Protein AF-A0AA97M3L8-F1 (afdb_monomer_lite)

Organism: NCBI:txid483545

Sequence (160 aa):
MEWMSDLGRLLRESPPQDGELREFKDRLTDLLGREPNLTGLRMYLHQCSLYAQRGRLDGFESACWMRTGLEVLKEECVAWERPSSAGIREELEELGEIDETIETVSDEAPPVAEEDIPGWVPETHWWWRAPKRQEMSREERERRLYHEAYDVLDEWAEKR

Foldseek 3Di:
DVVLVVVLVCCVVPNDDPVVQVVQLQVQLLVCLDPPNVVVLLVLLVLLQVLLLLQLFQSQVVNLVSLSSLVSCVPRRHPCPDPSCPSVVVSCVSSVVSVVSLLVNQCNGLQCPPVNPPPSDDVVSVSNVNHPPPVDDPVNNCCRHPVVVVVVVVVVVVVD

pLDDT: mean 88.24, std 9.02, range [54.72, 98.19]

Radius of gyration: 18.64 Å; chains: 1; bounding box: 59×24×47 Å

Secondary structure (DSSP, 8-state):
-HHHHHHHHHHHHSPPPHHHHHHHHHHHHHHHTSTTHHHHHHHHHHHHHHHHHTTTTTTHHHHHHHHHHHHHIIIII--TTSTTHHHHHHHHTTHHHHHHHHHHHHTTSPPPPTTTS-TTS-TT-GGGG----TT--HHHHHHHHTHHHHHHHHHHHHT-

Structure (mmCIF, N/CA/C/O backbone):
data_AF-A0AA97M3L8-F1
#
_entry.id   AF-A0AA97M3L8-F1
#
loop_
_atom_site.group_PDB
_atom_site.id
_atom_site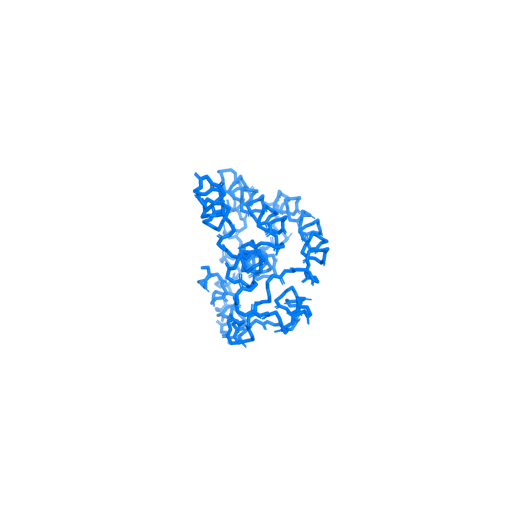.type_symbol
_atom_site.label_atom_id
_atom_site.label_alt_id
_atom_site.label_comp_id
_atom_site.label_asym_id
_atom_site.label_entity_id
_atom_site.label_seq_id
_atom_site.pdbx_PDB_ins_code
_atom_site.Cartn_x
_atom_site.Cartn_y
_atom_site.Cartn_z
_atom_site.occupancy
_atom_site.B_iso_or_equiv
_atom_site.auth_seq_id
_atom_site.auth_comp_id
_atom_site.auth_asym_id
_atom_site.auth_atom_id
_atom_site.pdbx_PDB_model_num
ATOM 1 N N . MET A 1 1 ? -1.096 -11.216 -3.666 1.00 57.72 1 MET A N 1
ATOM 2 C CA . MET A 1 1 ? -1.782 -10.145 -2.907 1.00 57.72 1 MET A CA 1
ATOM 3 C C . MET A 1 1 ? -3.263 -9.997 -3.259 1.00 57.72 1 MET A C 1
ATOM 5 O O . MET A 1 1 ? -3.938 -9.213 -2.601 1.00 57.72 1 MET A O 1
ATOM 9 N N . GLU A 1 2 ? -3.793 -10.799 -4.190 1.00 61.69 2 GLU A N 1
ATOM 10 C CA . GLU A 1 2 ? -5.219 -10.811 -4.561 1.00 61.69 2 GLU A CA 1
ATOM 11 C C . GLU A 1 2 ? -6.183 -10.923 -3.371 1.00 61.69 2 GLU A C 1
ATOM 13 O O . GLU A 1 2 ? -7.218 -10.274 -3.370 1.00 61.69 2 GLU A O 1
ATOM 18 N N . TRP A 1 3 ? -5.834 -11.648 -2.303 1.00 68.25 3 TRP A N 1
ATOM 19 C CA . TRP A 1 3 ? -6.758 -11.853 -1.181 1.00 68.25 3 TRP A CA 1
ATOM 20 C C . TRP A 1 3 ? -7.152 -10.564 -0.427 1.00 68.25 3 TRP A C 1
ATOM 22 O O . TRP A 1 3 ? -8.291 -10.450 0.016 1.00 68.25 3 TRP A O 1
ATOM 32 N N . MET A 1 4 ? -6.252 -9.578 -0.277 1.00 67.00 4 MET A N 1
ATOM 33 C CA . MET A 1 4 ? -6.591 -8.292 0.378 1.00 67.00 4 MET A CA 1
ATOM 34 C C . MET A 1 4 ? -7.530 -7.461 -0.484 1.00 67.00 4 MET A C 1
ATOM 36 O O . MET A 1 4 ? -8.360 -6.698 -0.000 1.00 67.00 4 MET A O 1
AT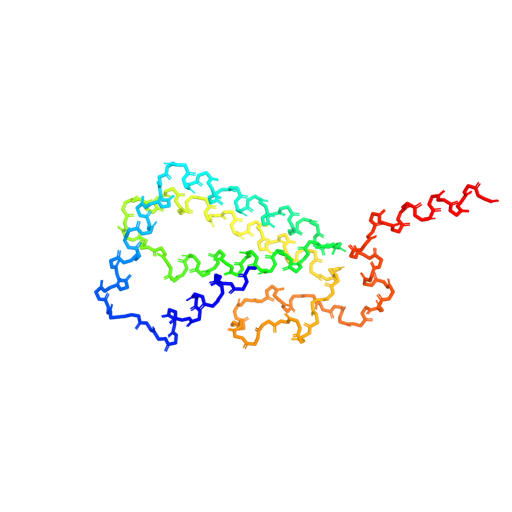OM 40 N N . SER A 1 5 ? -7.385 -7.637 -1.784 1.00 64.69 5 SER A N 1
ATOM 41 C CA . SER A 1 5 ? -8.208 -6.987 -2.774 1.00 64.69 5 SER A CA 1
ATOM 42 C C . SER A 1 5 ? -9.601 -7.607 -2.864 1.00 64.69 5 SER A C 1
ATOM 44 O O . SER A 1 5 ? -10.600 -6.888 -2.853 1.00 64.69 5 SER A O 1
ATOM 46 N N . ASP A 1 6 ? -9.679 -8.939 -2.837 1.00 70.56 6 ASP A N 1
ATOM 47 C CA . ASP A 1 6 ? -10.936 -9.671 -2.692 1.00 70.56 6 ASP A CA 1
ATOM 48 C C . ASP A 1 6 ? -11.651 -9.315 -1.391 1.00 70.56 6 ASP A C 1
ATOM 50 O O . ASP A 1 6 ? -12.869 -9.161 -1.392 1.00 70.56 6 ASP A O 1
ATOM 54 N N . LEU A 1 7 ? -10.912 -9.114 -0.296 1.00 74.19 7 LEU A N 1
ATOM 55 C CA . LEU A 1 7 ? -11.482 -8.632 0.958 1.00 74.19 7 LEU A CA 1
ATOM 56 C C . LEU A 1 7 ? -12.134 -7.254 0.782 1.00 74.19 7 LEU A C 1
ATOM 58 O O . LEU A 1 7 ? -13.296 -7.089 1.140 1.00 74.19 7 LEU A O 1
ATOM 62 N N . GLY A 1 8 ? -11.432 -6.284 0.188 1.00 71.75 8 GLY A N 1
ATOM 63 C CA . GLY A 1 8 ? -11.991 -4.950 -0.063 1.00 71.75 8 GLY A CA 1
ATOM 64 C C . GLY A 1 8 ? -13.221 -4.974 -0.975 1.00 71.75 8 GLY A C 1
ATOM 65 O O . GLY A 1 8 ? -14.170 -4.218 -0.773 1.00 71.75 8 GLY A O 1
ATOM 66 N N . ARG A 1 9 ? -13.247 -5.871 -1.965 1.00 72.88 9 ARG A N 1
ATOM 67 C CA . ARG A 1 9 ? -14.426 -6.095 -2.810 1.00 72.88 9 ARG A CA 1
ATOM 68 C C . ARG A 1 9 ? -15.586 -6.700 -2.017 1.00 72.88 9 ARG A C 1
ATOM 70 O O . ARG A 1 9 ? -16.688 -6.165 -2.066 1.00 72.88 9 ARG A O 1
ATOM 77 N N . LEU A 1 10 ? -15.339 -7.764 -1.252 1.00 79.31 10 LEU A N 1
ATOM 78 C CA . LEU A 1 10 ? -16.353 -8.433 -0.430 1.00 79.31 10 LEU A CA 1
ATOM 79 C C . LEU A 1 10 ? -16.984 -7.477 0.586 1.00 79.31 10 LEU A C 1
ATOM 81 O O . LEU A 1 10 ? -18.204 -7.457 0.721 1.00 79.31 10 LEU A O 1
ATOM 85 N N . LEU A 1 11 ? -16.173 -6.648 1.247 1.00 77.44 11 LEU A N 1
ATOM 86 C CA . LEU A 1 11 ? -16.652 -5.659 2.214 1.00 77.44 11 LEU A CA 1
ATOM 87 C C . LEU A 1 11 ? -17.576 -4.608 1.581 1.00 77.44 11 LEU A C 1
ATOM 89 O O . LEU A 1 11 ? -18.512 -4.160 2.239 1.00 77.44 11 LEU A O 1
ATOM 93 N N . ARG A 1 12 ? -17.351 -4.249 0.311 1.00 73.25 12 ARG A N 1
ATOM 94 C CA . ARG A 1 12 ? -18.161 -3.261 -0.420 1.00 73.25 12 ARG A CA 1
ATOM 95 C C . ARG A 1 12 ? -19.407 -3.852 -1.076 1.00 73.25 12 ARG A C 1
ATOM 97 O O . ARG A 1 12 ? -20.477 -3.256 -1.009 1.00 73.25 12 ARG A O 1
ATOM 104 N N . GLU A 1 13 ? -19.276 -5.003 -1.729 1.00 79.50 13 GLU A N 1
ATOM 105 C CA . GLU A 1 13 ? -20.352 -5.627 -2.515 1.00 79.50 13 GLU A CA 1
ATOM 106 C C . GLU A 1 13 ? -21.321 -6.442 -1.655 1.00 79.50 13 GLU A C 1
ATOM 108 O O . GLU A 1 13 ? -22.477 -6.652 -2.023 1.00 79.50 13 GLU A O 1
ATOM 113 N N . SER A 1 14 ? -20.850 -6.966 -0.528 1.00 77.38 14 SER A N 1
ATOM 114 C CA . SER A 1 14 ? -21.630 -7.818 0.367 1.00 77.38 14 SER A CA 1
ATOM 115 C C . SER A 1 14 ? -21.195 -7.577 1.810 1.00 77.38 14 SER A C 1
ATOM 117 O O . SER A 1 14 ? -20.626 -8.477 2.437 1.00 77.38 14 SER A O 1
ATOM 119 N N . PRO A 1 15 ? -21.431 -6.360 2.340 1.00 72.50 15 PRO A N 1
ATOM 120 C CA . PRO A 1 15 ? -21.034 -6.031 3.695 1.00 72.50 15 PRO A CA 1
ATOM 121 C C . PRO A 1 15 ? -21.664 -7.031 4.678 1.00 72.50 15 PRO A C 1
ATOM 123 O O . PRO A 1 15 ? -22.847 -7.368 4.539 1.00 72.50 15 PRO A O 1
ATOM 126 N N . PRO A 1 16 ? -20.900 -7.515 5.677 1.00 77.19 16 PRO A N 1
ATOM 127 C CA . PRO A 1 16 ? -21.466 -8.249 6.804 1.00 77.19 16 PRO A CA 1
ATOM 128 C C . PRO A 1 16 ? -22.573 -7.432 7.478 1.00 77.19 16 PRO A C 1
ATOM 130 O O . PRO A 1 16 ? -22.670 -6.221 7.269 1.00 77.19 16 PRO A O 1
ATOM 133 N N . GLN A 1 17 ? -23.381 -8.060 8.337 1.00 80.56 17 GLN A N 1
ATOM 134 C CA . GLN A 1 17 ? -24.361 -7.296 9.114 1.00 80.56 17 GLN A CA 1
ATOM 135 C C . GLN A 1 17 ? -23.650 -6.157 9.864 1.00 80.56 17 GLN A C 1
ATOM 137 O O . GLN A 1 17 ? -22.569 -6.370 10.411 1.00 80.56 17 GLN A O 1
ATOM 142 N N . ASP A 1 18 ? -24.251 -4.962 9.916 1.00 72.81 18 ASP A N 1
ATOM 143 C CA . ASP A 1 18 ? -23.593 -3.741 10.420 1.00 72.81 18 ASP A CA 1
ATOM 144 C C . ASP A 1 18 ? -22.906 -3.917 11.789 1.00 72.81 18 ASP A C 1
ATOM 146 O O . ASP A 1 18 ? -21.869 -3.308 12.058 1.00 72.81 18 ASP A O 1
ATOM 150 N N . GLY A 1 19 ? -23.467 -4.762 12.662 1.00 81.69 19 GLY A N 1
ATOM 151 C CA . GLY A 1 19 ? -22.869 -5.106 13.955 1.00 81.69 19 GLY A CA 1
ATOM 152 C C . GLY A 1 19 ? -21.589 -5.941 13.842 1.00 81.69 19 GLY A C 1
ATOM 153 O O . GLY A 1 19 ? -20.609 -5.641 14.518 1.00 81.69 19 GLY A O 1
ATOM 154 N N . GLU A 1 20 ? -21.574 -6.944 12.964 1.00 86.44 20 GLU A N 1
ATOM 155 C CA . GLU A 1 20 ? -20.431 -7.840 12.741 1.00 86.44 20 GLU A CA 1
ATOM 156 C C . GLU A 1 20 ? -19.273 -7.105 12.059 1.00 86.44 20 GLU A C 1
ATOM 158 O O . GLU A 1 20 ? -18.118 -7.254 12.463 1.00 86.44 20 GLU A O 1
ATOM 163 N N . LEU A 1 21 ? -19.579 -6.263 11.064 1.00 86.19 21 LEU A N 1
ATOM 164 C CA . LEU A 1 21 ? -18.572 -5.452 10.380 1.00 86.19 21 LEU A CA 1
ATOM 165 C C . LEU A 1 21 ? -17.929 -4.442 11.337 1.00 86.19 21 LEU A C 1
ATOM 167 O O . LEU A 1 21 ? -16.707 -4.295 11.349 1.00 86.19 21 LEU A O 1
ATOM 171 N N . ARG A 1 22 ? -18.730 -3.775 12.177 1.00 89.19 22 ARG A N 1
ATOM 172 C CA . ARG A 1 22 ? -18.206 -2.852 13.192 1.00 89.19 22 ARG A CA 1
ATOM 173 C C . ARG A 1 22 ? -17.318 -3.577 14.202 1.00 89.19 22 ARG A C 1
ATOM 175 O O . ARG A 1 22 ? -16.214 -3.122 14.475 1.00 89.19 22 ARG A O 1
ATOM 182 N N . GLU A 1 23 ? -17.757 -4.727 14.714 1.00 92.69 23 GLU A N 1
ATOM 183 C CA . GLU A 1 23 ? -16.966 -5.517 15.666 1.00 92.69 23 GLU A CA 1
ATOM 184 C C . GLU A 1 23 ? -15.648 -6.018 15.050 1.00 92.69 23 GLU A C 1
ATOM 186 O O . GLU A 1 23 ? -14.618 -6.091 15.725 1.00 92.69 23 GLU A O 1
ATOM 191 N N . PHE A 1 24 ? -15.654 -6.371 13.764 1.00 91.75 24 PHE A N 1
ATOM 192 C CA . PHE A 1 24 ? -14.437 -6.702 13.028 1.00 91.75 24 PHE A CA 1
ATOM 193 C C . PHE A 1 24 ? -13.477 -5.508 12.947 1.00 91.75 24 PHE A C 1
ATOM 195 O O . PHE A 1 24 ? -12.325 -5.645 13.361 1.00 91.75 24 PHE A O 1
ATOM 202 N N . LYS A 1 25 ? -13.952 -4.344 12.480 1.00 94.19 25 LYS A N 1
ATOM 203 C CA . LYS A 1 25 ? -13.141 -3.121 12.347 1.00 94.19 25 LYS A CA 1
ATOM 204 C C . LYS A 1 25 ? -12.523 -2.703 13.680 1.00 94.19 25 LYS A C 1
ATOM 206 O O . LYS A 1 25 ? -11.325 -2.425 13.743 1.00 94.19 25 LYS A O 1
ATOM 211 N N . ASP A 1 26 ? -13.306 -2.741 14.756 1.00 96.00 26 ASP A N 1
ATOM 212 C CA . ASP A 1 26 ? -12.844 -2.429 16.110 1.00 96.00 26 ASP A CA 1
ATOM 213 C C . ASP A 1 26 ? -11.705 -3.355 16.549 1.00 96.00 26 ASP A C 1
ATOM 215 O O . ASP A 1 26 ? -10.644 -2.890 16.971 1.00 96.00 26 ASP A O 1
ATOM 219 N N . ARG A 1 27 ? -11.902 -4.675 16.422 1.00 96.19 27 ARG A N 1
ATOM 220 C CA . ARG A 1 27 ? -10.896 -5.672 16.818 1.00 96.19 27 ARG A CA 1
ATOM 221 C C . ARG A 1 27 ? -9.632 -5.578 15.980 1.00 96.19 27 ARG A C 1
ATOM 223 O O . ARG A 1 27 ? -8.536 -5.675 16.527 1.00 96.19 27 ARG A O 1
ATOM 230 N N . LEU A 1 28 ? -9.777 -5.398 14.671 1.00 95.50 28 LEU A N 1
ATOM 231 C CA . LEU A 1 28 ? -8.647 -5.275 13.762 1.00 95.50 28 LEU A CA 1
ATOM 232 C C . LEU A 1 28 ? -7.838 -4.011 14.062 1.00 95.50 28 LEU A C 1
ATOM 234 O O . LEU A 1 28 ? -6.615 -4.077 14.136 1.00 95.50 28 LEU A O 1
ATOM 238 N N . THR A 1 29 ? -8.508 -2.885 14.301 1.00 97.81 29 THR A N 1
ATOM 239 C CA . THR A 1 29 ? -7.854 -1.613 14.636 1.00 97.81 29 THR A CA 1
ATOM 240 C C . THR A 1 29 ? -7.101 -1.700 15.956 1.00 97.81 29 THR A C 1
ATOM 242 O O . THR A 1 29 ? -5.950 -1.279 16.046 1.00 97.81 29 THR A O 1
ATOM 245 N N . ASP A 1 30 ? -7.714 -2.295 16.978 1.00 97.31 30 ASP A N 1
ATOM 246 C CA . ASP A 1 30 ? -7.057 -2.531 18.262 1.00 97.31 30 ASP A CA 1
ATOM 247 C C . ASP A 1 30 ? -5.835 -3.443 18.142 1.00 97.31 30 ASP A C 1
ATOM 249 O O . ASP A 1 30 ? -4.851 -3.255 18.860 1.00 97.31 30 ASP A O 1
ATOM 253 N N . LEU A 1 31 ? -5.911 -4.446 17.266 1.00 96.94 31 LEU A N 1
ATOM 254 C CA . LEU A 1 31 ? -4.830 -5.389 17.020 1.00 96.94 31 LEU A CA 1
ATOM 255 C C . LEU A 1 31 ? -3.676 -4.730 16.256 1.00 96.94 31 LEU A C 1
ATOM 257 O O . LEU A 1 31 ? -2.526 -4.882 16.664 1.00 96.94 31 LEU A O 1
ATOM 261 N N . LEU A 1 32 ? -3.977 -4.009 15.172 1.00 96.56 32 LEU A N 1
ATOM 262 C CA . LEU A 1 32 ? -2.997 -3.326 14.322 1.00 96.56 32 LEU A CA 1
ATOM 263 C C . LEU A 1 32 ? -2.328 -2.150 15.030 1.00 96.56 32 LEU A C 1
ATOM 265 O O . LEU A 1 32 ? -1.137 -1.933 14.852 1.00 96.56 32 LEU A O 1
ATOM 269 N N . GLY A 1 33 ? -3.064 -1.425 15.873 1.00 96.00 33 GLY A N 1
ATOM 270 C CA . GLY A 1 33 ? -2.558 -0.271 16.617 1.00 96.00 33 GLY A CA 1
ATOM 271 C C . GLY A 1 33 ? -1.615 -0.611 17.773 1.00 96.00 33 GLY A C 1
ATOM 272 O O . GLY A 1 33 ? -1.304 0.258 18.586 1.00 96.00 33 GLY A O 1
ATOM 273 N N . ARG A 1 34 ? -1.203 -1.875 17.909 1.00 95.56 34 ARG A N 1
ATOM 274 C CA . ARG A 1 34 ? -0.331 -2.365 18.980 1.00 95.56 34 ARG A CA 1
ATOM 275 C C . ARG A 1 34 ? 0.848 -3.120 18.397 1.00 95.56 34 ARG A C 1
ATOM 277 O O . ARG A 1 34 ? 0.744 -3.779 17.364 1.00 95.56 34 ARG A O 1
ATOM 284 N N . GLU A 1 35 ? 1.962 -3.090 19.114 1.00 95.62 35 GLU A N 1
ATOM 285 C CA . GLU A 1 35 ? 3.104 -3.929 18.770 1.00 95.62 35 GLU A CA 1
ATOM 286 C C . GLU A 1 35 ? 2.794 -5.419 18.998 1.00 95.62 35 GLU A C 1
ATOM 288 O O . GLU A 1 35 ? 2.073 -5.759 19.944 1.00 95.62 35 GLU A O 1
ATOM 293 N N . PRO A 1 36 ? 3.330 -6.325 18.157 1.00 95.69 36 PRO A N 1
ATOM 294 C CA . PRO A 1 36 ? 4.252 -6.076 17.037 1.00 95.69 36 PRO A CA 1
ATOM 295 C C . PRO A 1 36 ? 3.561 -5.755 15.693 1.00 95.69 36 PRO A C 1
ATOM 297 O O . PRO A 1 36 ? 4.232 -5.622 14.672 1.00 95.69 36 PRO A O 1
ATOM 300 N N . ASN A 1 37 ? 2.227 -5.681 15.651 1.00 97.19 37 ASN A N 1
ATOM 301 C CA . ASN A 1 37 ? 1.489 -5.532 14.392 1.00 97.19 37 ASN A CA 1
ATOM 302 C C . ASN A 1 37 ? 1.670 -4.146 13.771 1.00 97.19 37 ASN A C 1
ATOM 304 O O . ASN A 1 37 ? 1.723 -4.043 12.548 1.00 97.19 37 ASN A O 1
ATOM 308 N N . LEU A 1 38 ? 1.825 -3.110 14.598 1.00 97.06 38 LEU A N 1
ATOM 309 C CA . LEU A 1 38 ? 2.144 -1.767 14.120 1.00 97.06 38 LEU A CA 1
ATOM 310 C C . LEU A 1 38 ? 3.500 -1.747 13.400 1.00 97.06 38 LEU A C 1
ATOM 312 O O . LEU A 1 38 ? 3.596 -1.237 12.288 1.00 97.06 38 LEU A O 1
ATOM 316 N N . THR A 1 39 ? 4.521 -2.407 13.960 1.00 97.50 39 THR A N 1
ATOM 317 C CA . THR A 1 39 ? 5.788 -2.638 13.246 1.00 97.50 39 THR A CA 1
ATOM 318 C C . THR A 1 39 ? 5.577 -3.408 11.939 1.00 97.50 39 THR A C 1
ATOM 320 O O . THR A 1 39 ? 6.202 -3.085 10.933 1.00 97.50 39 THR A O 1
ATOM 323 N N . GLY A 1 40 ? 4.676 -4.394 11.912 1.00 97.25 40 GLY A N 1
ATOM 324 C CA . GLY A 1 40 ? 4.304 -5.099 10.682 1.00 97.25 40 GLY A CA 1
ATOM 325 C C . GLY A 1 40 ? 3.720 -4.177 9.603 1.00 97.25 40 GLY A C 1
ATOM 326 O O . GLY A 1 40 ? 4.103 -4.288 8.439 1.00 97.25 40 GLY A O 1
ATOM 327 N N . LEU A 1 41 ? 2.847 -3.237 9.984 1.00 96.88 41 LEU A N 1
ATOM 328 C CA . LEU A 1 41 ? 2.310 -2.217 9.077 1.00 96.88 41 LEU A CA 1
ATOM 329 C C . LEU A 1 41 ? 3.425 -1.314 8.534 1.00 96.88 41 LEU A C 1
ATOM 331 O O . LEU A 1 41 ? 3.511 -1.127 7.322 1.00 96.88 41 LEU A O 1
ATOM 335 N N . ARG A 1 42 ? 4.324 -0.839 9.403 1.00 97.19 42 ARG A N 1
ATOM 336 C CA . ARG A 1 42 ? 5.491 -0.036 9.007 1.00 97.19 42 ARG A CA 1
ATOM 337 C C . ARG A 1 42 ? 6.388 -0.771 8.014 1.00 97.19 42 ARG A C 1
ATOM 339 O O . ARG A 1 42 ? 6.810 -0.214 7.008 1.00 97.19 42 ARG A O 1
ATOM 346 N N . MET A 1 43 ? 6.653 -2.056 8.255 1.00 97.62 43 MET A N 1
ATOM 347 C CA . MET A 1 43 ? 7.425 -2.885 7.323 1.00 97.62 43 MET A CA 1
ATOM 348 C C . MET A 1 43 ? 6.717 -3.047 5.974 1.00 97.62 43 MET A C 1
ATOM 350 O O . MET A 1 43 ? 7.375 -3.046 4.936 1.00 97.62 43 MET A O 1
ATOM 354 N N . TYR A 1 44 ? 5.389 -3.173 5.976 1.00 97.06 44 TYR A N 1
ATOM 355 C CA . TYR A 1 44 ? 4.601 -3.260 4.750 1.00 97.06 44 TYR A CA 1
ATOM 356 C C . TYR A 1 44 ? 4.646 -1.948 3.946 1.00 97.06 44 TYR A C 1
ATOM 358 O O . TYR A 1 44 ? 4.863 -1.988 2.735 1.00 97.06 44 TYR A O 1
ATOM 366 N N . LEU A 1 45 ? 4.515 -0.794 4.609 1.00 97.75 45 LEU A N 1
ATOM 367 C CA . LEU A 1 45 ? 4.677 0.535 4.002 1.00 97.75 45 LEU A CA 1
ATOM 368 C C . LEU A 1 45 ? 6.079 0.728 3.423 1.00 97.75 45 LEU A C 1
ATOM 370 O O . LEU A 1 45 ? 6.223 1.049 2.242 1.00 97.75 45 LEU A O 1
ATOM 374 N N . HIS A 1 46 ? 7.112 0.418 4.207 1.00 97.75 46 HIS A N 1
ATOM 375 C CA . HIS A 1 46 ? 8.498 0.498 3.761 1.00 97.75 46 HIS A CA 1
ATOM 376 C C . HIS A 1 46 ? 8.749 -0.363 2.516 1.00 97.75 46 HIS A C 1
ATOM 378 O O . HIS A 1 46 ? 9.343 0.095 1.542 1.00 97.75 46 HIS A O 1
ATOM 384 N N . GLN A 1 47 ? 8.241 -1.596 2.502 1.00 98.06 47 GLN A N 1
ATOM 385 C CA . GLN A 1 47 ? 8.361 -2.483 1.349 1.00 98.06 47 GLN A CA 1
ATOM 386 C C . GLN A 1 47 ? 7.611 -1.939 0.118 1.00 98.06 47 GLN A C 1
ATOM 388 O O . GLN A 1 47 ? 8.127 -2.035 -0.996 1.00 98.06 47 GLN A O 1
ATOM 393 N N . CYS A 1 48 ? 6.434 -1.329 0.301 1.00 98.19 48 CYS A N 1
ATOM 394 C CA . CYS A 1 48 ? 5.714 -0.642 -0.774 1.00 98.19 48 CYS A CA 1
ATOM 395 C C . CYS A 1 48 ? 6.543 0.519 -1.348 1.00 98.19 48 CYS A C 1
ATOM 397 O O . CYS A 1 48 ? 6.661 0.640 -2.567 1.00 98.19 48 CYS A O 1
ATOM 399 N N . SER A 1 49 ? 7.174 1.320 -0.485 1.00 97.94 49 SER A N 1
ATOM 400 C CA . SER A 1 49 ? 8.075 2.407 -0.887 1.00 97.94 49 SER A CA 1
ATOM 401 C C . SER A 1 49 ? 9.282 1.891 -1.680 1.00 97.94 49 SER A C 1
ATOM 403 O O . SER A 1 49 ? 9.589 2.422 -2.746 1.00 97.94 49 SER A O 1
ATOM 405 N N . LEU A 1 50 ? 9.919 0.796 -1.248 1.00 97.62 50 LEU A N 1
ATOM 406 C CA . LEU A 1 50 ? 11.026 0.178 -1.992 1.00 97.62 50 LEU A CA 1
ATOM 407 C C . LEU A 1 50 ? 10.604 -0.285 -3.395 1.00 97.62 50 LEU A C 1
ATOM 409 O O . LEU A 1 50 ? 11.348 -0.096 -4.360 1.00 97.62 50 LEU A O 1
ATOM 413 N N . TYR A 1 51 ? 9.412 -0.869 -3.532 1.00 97.69 51 TYR A N 1
ATOM 414 C CA . TYR A 1 51 ? 8.877 -1.234 -4.844 1.00 97.69 51 TYR A CA 1
ATOM 415 C C . TYR A 1 51 ? 8.555 -0.008 -5.702 1.00 97.69 51 TYR A C 1
ATOM 417 O O . TYR A 1 51 ? 8.884 -0.004 -6.887 1.00 97.69 51 TYR A O 1
ATOM 425 N N . ALA A 1 52 ? 7.984 1.048 -5.118 1.00 96.94 52 ALA A N 1
ATOM 426 C CA . ALA A 1 52 ? 7.720 2.297 -5.827 1.00 96.94 52 ALA A CA 1
ATOM 427 C C . ALA A 1 52 ? 9.022 2.926 -6.356 1.00 96.94 52 ALA A C 1
ATOM 429 O O . ALA A 1 52 ? 9.107 3.279 -7.530 1.00 96.94 52 ALA A O 1
ATOM 430 N N . GLN A 1 53 ? 10.080 2.966 -5.541 1.00 96.50 53 GLN A N 1
ATOM 431 C CA . GLN A 1 53 ? 11.407 3.451 -5.948 1.00 96.50 53 GLN A CA 1
ATOM 432 C C . GLN A 1 53 ? 12.004 2.627 -7.103 1.00 96.50 53 GLN A C 1
ATOM 434 O O . GLN A 1 53 ? 12.651 3.174 -7.997 1.00 96.50 53 GLN A O 1
ATOM 439 N N . ARG A 1 54 ? 11.738 1.315 -7.130 1.00 95.00 54 ARG A N 1
ATOM 440 C CA . ARG A 1 54 ? 12.100 0.397 -8.226 1.00 95.00 54 ARG A CA 1
ATOM 441 C C . ARG A 1 54 ? 11.134 0.443 -9.414 1.00 95.00 54 ARG A C 1
ATOM 443 O O . ARG A 1 54 ? 11.250 -0.382 -10.318 1.00 95.00 54 ARG A O 1
ATOM 450 N N . GLY A 1 55 ? 10.191 1.383 -9.457 1.00 93.19 55 GLY A N 1
ATOM 451 C CA . GLY A 1 55 ? 9.116 1.393 -10.449 1.00 93.19 55 GLY A CA 1
ATOM 452 C C . GLY A 1 55 ? 9.572 1.519 -11.907 1.00 93.19 55 GLY A C 1
ATOM 453 O O . GLY A 1 55 ? 8.894 1.022 -12.795 1.00 93.19 55 GLY A O 1
ATOM 454 N N . ARG A 1 56 ? 10.756 2.084 -12.182 1.00 91.94 56 ARG A N 1
ATOM 455 C CA . ARG A 1 56 ? 11.332 2.097 -13.548 1.00 91.94 56 ARG A CA 1
ATOM 456 C C . ARG A 1 56 ? 11.753 0.705 -14.058 1.00 91.94 56 ARG A C 1
ATOM 458 O O . ARG A 1 56 ? 12.016 0.548 -15.254 1.00 91.94 56 ARG A O 1
ATOM 465 N N . LEU A 1 57 ? 11.841 -0.265 -13.148 1.00 91.38 57 LEU A N 1
ATOM 466 C CA . LEU A 1 57 ? 12.271 -1.649 -13.346 1.00 91.38 57 LEU A CA 1
ATOM 467 C C . LEU A 1 57 ? 11.114 -2.598 -12.978 1.00 91.38 57 LEU A C 1
ATOM 469 O O . LEU A 1 57 ? 9.989 -2.415 -13.428 1.00 91.38 57 LEU A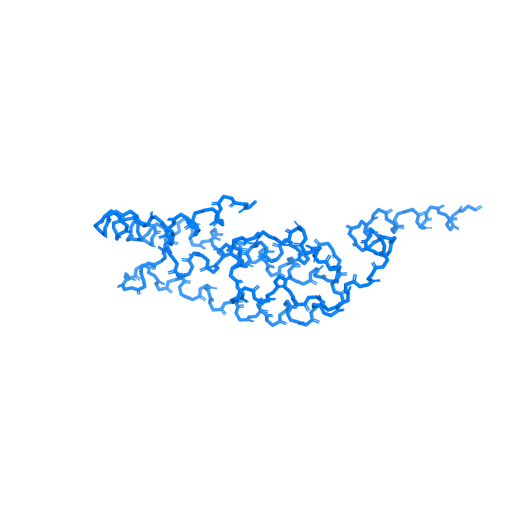 O 1
ATOM 473 N N . ASP A 1 58 ? 11.360 -3.604 -12.147 1.00 90.62 58 ASP A N 1
ATOM 474 C CA . ASP A 1 58 ? 10.412 -4.652 -11.756 1.00 90.62 58 ASP A CA 1
ATOM 475 C C . ASP A 1 58 ? 9.496 -4.290 -10.573 1.00 90.62 58 ASP A C 1
ATOM 477 O O . ASP A 1 58 ? 8.693 -5.107 -10.122 1.00 90.62 58 ASP A O 1
ATOM 481 N N . GLY A 1 59 ? 9.601 -3.068 -10.045 1.00 93.19 59 GLY A N 1
ATOM 482 C CA . GLY A 1 59 ? 8.900 -2.681 -8.822 1.00 93.19 59 GLY A CA 1
ATOM 483 C C . GLY A 1 59 ? 7.462 -2.193 -9.007 1.00 93.19 59 GLY A C 1
ATOM 484 O O . GLY A 1 59 ? 6.666 -2.288 -8.074 1.00 93.19 59 GLY A O 1
ATOM 485 N N . PHE A 1 60 ? 7.100 -1.683 -10.188 1.00 93.81 60 PHE A N 1
ATOM 486 C CA . PHE A 1 60 ? 5.888 -0.866 -10.344 1.00 93.81 60 PHE A CA 1
ATOM 487 C C . PHE A 1 60 ? 4.590 -1.626 -10.052 1.00 93.81 60 PHE A C 1
ATOM 489 O O . PHE A 1 60 ? 3.748 -1.165 -9.281 1.00 93.81 60 PHE A O 1
ATOM 496 N N . GLU A 1 61 ? 4.438 -2.818 -10.628 1.00 91.62 61 GLU A N 1
ATOM 497 C CA . GLU A 1 61 ? 3.244 -3.643 -10.430 1.00 91.62 61 GLU A CA 1
ATOM 498 C C . GLU A 1 61 ? 3.097 -4.070 -8.961 1.00 91.62 61 GLU A C 1
ATOM 500 O O . GLU A 1 61 ? 2.012 -4.000 -8.379 1.00 91.62 61 GLU A O 1
ATOM 505 N N . SER A 1 62 ? 4.210 -4.441 -8.320 1.00 93.06 62 SER A N 1
ATOM 506 C CA . SER A 1 62 ? 4.227 -4.792 -6.896 1.00 93.06 62 SER A CA 1
ATOM 507 C C . SER A 1 62 ? 3.799 -3.608 -6.025 1.00 93.06 62 SER A C 1
ATOM 509 O O . SER A 1 62 ? 2.985 -3.785 -5.116 1.00 93.06 62 SER A O 1
ATOM 511 N N . ALA A 1 63 ? 4.275 -2.397 -6.335 1.00 95.44 63 ALA A N 1
ATOM 512 C CA . ALA A 1 63 ? 3.850 -1.176 -5.655 1.00 95.44 63 ALA A CA 1
ATOM 513 C C . ALA A 1 63 ? 2.341 -0.931 -5.822 1.00 95.44 63 ALA A C 1
ATOM 515 O O . ALA A 1 63 ? 1.658 -0.661 -4.836 1.00 95.44 63 ALA A O 1
ATOM 516 N N . CYS A 1 64 ? 1.791 -1.113 -7.029 1.00 93.38 64 CYS A N 1
ATOM 517 C CA . CYS A 1 64 ? 0.357 -0.954 -7.297 1.00 93.38 64 CYS A CA 1
ATOM 518 C C . CYS A 1 64 ? -0.509 -1.906 -6.458 1.00 93.38 64 CYS A C 1
ATOM 520 O O . CYS A 1 64 ? -1.526 -1.502 -5.875 1.00 93.38 64 CYS A O 1
ATOM 522 N N . TRP A 1 65 ? -0.095 -3.170 -6.355 1.00 92.31 65 TRP A N 1
ATOM 523 C CA . TRP A 1 65 ? -0.766 -4.152 -5.509 1.00 92.31 65 TRP A CA 1
ATOM 524 C C . TRP A 1 65 ? -0.702 -3.781 -4.025 1.00 92.31 65 TRP A C 1
ATOM 526 O O . TRP A 1 65 ? -1.723 -3.846 -3.336 1.00 92.31 65 TRP A O 1
ATOM 536 N N . MET A 1 66 ? 0.470 -3.377 -3.527 1.00 95.00 66 MET A N 1
ATOM 537 C CA . MET A 1 66 ? 0.637 -3.032 -2.113 1.00 95.00 66 MET A CA 1
ATOM 538 C C . MET A 1 66 ? -0.142 -1.772 -1.750 1.00 95.00 66 MET A C 1
ATOM 540 O O . MET A 1 66 ? -0.859 -1.751 -0.748 1.00 95.00 66 MET A O 1
ATOM 544 N N . ARG A 1 67 ? -0.083 -0.755 -2.612 1.00 95.12 67 ARG A N 1
ATOM 545 C CA . ARG A 1 67 ? -0.824 0.494 -2.449 1.00 95.12 67 ARG A CA 1
ATOM 546 C C . ARG A 1 67 ? -2.333 0.273 -2.433 1.00 95.12 67 ARG A C 1
ATOM 548 O O . ARG A 1 67 ? -3.031 0.892 -1.632 1.00 95.12 67 ARG A O 1
ATOM 555 N N . THR A 1 68 ? -2.821 -0.667 -3.245 1.00 93.00 68 THR A N 1
ATOM 556 C CA . THR A 1 68 ? -4.222 -1.114 -3.227 1.00 93.00 68 THR A CA 1
ATOM 557 C C . THR A 1 68 ? -4.597 -1.777 -1.903 1.00 93.00 68 THR A C 1
ATOM 559 O O . THR A 1 68 ? -5.651 -1.468 -1.352 1.00 93.00 68 THR A O 1
ATOM 562 N N . GLY A 1 69 ? -3.740 -2.645 -1.359 1.00 91.69 69 GLY A N 1
ATOM 563 C CA . GLY A 1 69 ? -3.952 -3.241 -0.037 1.00 91.69 69 GLY A CA 1
ATOM 564 C C . GLY A 1 69 ? -4.008 -2.194 1.080 1.00 91.69 69 GLY A C 1
ATOM 565 O O . GLY A 1 69 ? -4.879 -2.266 1.944 1.00 91.69 69 GLY A O 1
ATOM 566 N N . LEU A 1 70 ? -3.130 -1.189 1.024 1.00 94.69 70 LEU A N 1
ATOM 567 C CA . LEU A 1 70 ? -3.108 -0.070 1.971 1.00 94.69 70 LEU A CA 1
ATOM 568 C C . LEU A 1 70 ? -4.363 0.804 1.872 1.00 94.69 70 LEU A C 1
ATOM 570 O O . LEU A 1 70 ? -4.898 1.200 2.904 1.00 94.69 70 LEU A O 1
ATOM 574 N N . GLU A 1 71 ? -4.872 1.052 0.662 1.00 92.56 71 GLU A N 1
ATOM 575 C CA . GLU A 1 71 ? -6.127 1.789 0.472 1.00 92.56 71 GLU A CA 1
ATOM 576 C C . GLU A 1 71 ? -7.313 1.022 1.069 1.00 92.56 71 GLU A C 1
ATOM 578 O O 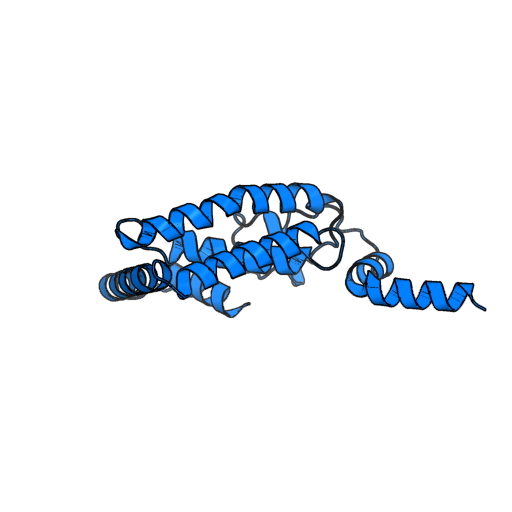. GLU A 1 71 ? -8.097 1.584 1.827 1.00 92.56 71 GLU A O 1
ATOM 583 N N . VAL A 1 72 ? -7.404 -0.289 0.814 1.00 89.62 72 VAL A N 1
ATOM 584 C CA . VAL A 1 72 ? -8.438 -1.142 1.424 1.00 89.62 72 VAL A CA 1
ATOM 585 C C . VAL A 1 72 ? -8.319 -1.136 2.946 1.00 89.62 72 VAL A C 1
ATOM 587 O O . VAL A 1 72 ? -9.326 -1.030 3.641 1.00 89.62 72 VAL A O 1
ATOM 590 N N . LEU A 1 73 ? -7.102 -1.220 3.489 1.00 92.75 73 LEU A N 1
ATOM 591 C CA . LEU A 1 73 ? -6.895 -1.157 4.931 1.00 92.75 73 LEU A CA 1
ATOM 592 C C . LEU A 1 73 ? -7.422 0.168 5.510 1.00 92.75 73 LEU A C 1
ATOM 594 O O . LEU A 1 73 ? -8.190 0.164 6.474 1.00 92.75 73 LEU A O 1
ATOM 598 N N . LYS A 1 74 ? -7.019 1.285 4.904 1.00 93.44 74 LYS A N 1
ATOM 599 C CA . LYS A 1 74 ? -7.339 2.645 5.338 1.00 93.44 74 LYS A CA 1
ATOM 600 C C . LYS A 1 74 ? -8.840 2.949 5.263 1.00 93.44 74 LYS A C 1
ATOM 602 O O . LYS A 1 74 ? -9.395 3.489 6.219 1.00 93.44 74 LYS A O 1
ATOM 607 N N . GLU A 1 75 ? -9.483 2.605 4.152 1.00 90.50 75 GLU A N 1
ATOM 608 C CA . GLU A 1 75 ? -10.874 2.988 3.875 1.00 90.50 75 GLU A CA 1
ATOM 609 C C . GLU A 1 75 ? -11.881 1.961 4.419 1.00 90.50 75 GLU A C 1
ATOM 611 O O . GLU A 1 75 ? -12.923 2.323 4.969 1.00 90.50 75 GLU A O 1
ATOM 616 N N . GLU A 1 76 ? -11.565 0.665 4.327 1.00 88.25 76 GLU A N 1
ATOM 617 C CA . GLU A 1 76 ? -12.545 -0.404 4.560 1.00 88.25 76 GLU A CA 1
ATOM 618 C C . GLU A 1 76 ? -12.352 -1.158 5.876 1.00 88.25 76 GLU A C 1
ATOM 620 O O . GLU A 1 76 ? -13.272 -1.858 6.294 1.00 88.25 76 GLU A O 1
ATOM 625 N N . CYS A 1 77 ? -11.203 -1.040 6.547 1.00 90.75 77 CYS A N 1
ATOM 626 C CA . CYS A 1 77 ? -10.849 -1.923 7.667 1.00 90.75 77 CYS A CA 1
ATOM 627 C C . CYS A 1 77 ? -10.557 -1.197 8.989 1.00 90.75 77 CYS A C 1
ATOM 629 O O . CYS A 1 77 ? -10.812 -1.767 10.053 1.00 90.75 77 CYS A O 1
ATOM 631 N N . VAL A 1 78 ? -10.037 0.032 8.956 1.00 94.94 78 VAL A N 1
ATOM 632 C CA . VAL A 1 78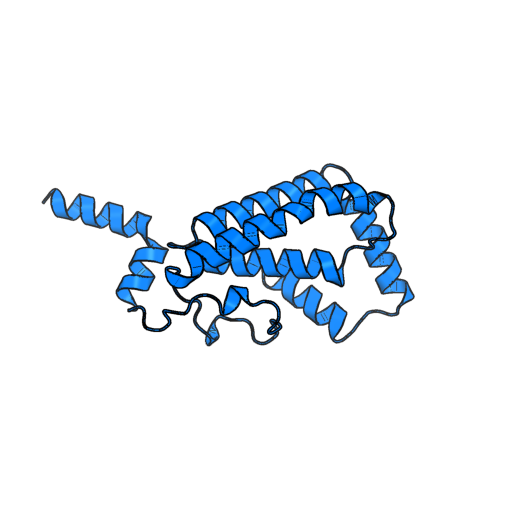 ? -9.696 0.789 10.171 1.00 94.94 78 VAL A CA 1
ATOM 633 C C . VAL A 1 78 ? -10.914 1.547 10.715 1.00 94.94 78 VAL A C 1
ATOM 635 O O . VAL A 1 78 ? -11.594 2.278 9.999 1.00 94.94 78 VAL A O 1
ATOM 638 N N . ALA A 1 79 ? -11.173 1.394 12.013 1.00 95.94 79 ALA A N 1
ATOM 639 C CA . ALA A 1 79 ? -12.134 2.177 12.784 1.00 95.94 79 ALA A CA 1
ATOM 640 C C . ALA A 1 79 ? -11.431 3.416 13.365 1.00 95.94 79 ALA A C 1
ATOM 642 O O . ALA A 1 79 ? -10.809 3.371 14.429 1.00 95.94 79 ALA A O 1
ATOM 643 N N . TRP A 1 80 ? -11.484 4.531 12.638 1.00 96.12 80 TRP A N 1
ATOM 644 C CA . TRP A 1 80 ? -10.733 5.762 12.925 1.00 96.12 80 TRP A CA 1
ATOM 645 C C . TRP A 1 80 ? -11.120 6.491 14.215 1.00 96.12 80 TRP A C 1
ATOM 647 O O . TRP A 1 80 ? -10.369 7.342 14.699 1.00 96.12 80 TRP A O 1
ATOM 657 N N . GLU A 1 81 ? -12.286 6.167 14.761 1.00 95.56 81 GLU A N 1
ATOM 658 C CA . GLU A 1 81 ? -12.804 6.621 16.046 1.00 95.56 81 GLU A CA 1
ATOM 659 C C . GLU A 1 81 ? -12.150 5.912 17.244 1.00 95.56 81 GLU A C 1
ATOM 661 O O . GLU A 1 81 ? -12.269 6.376 18.381 1.00 95.56 81 GLU A O 1
ATOM 666 N N . ARG A 1 82 ? -11.454 4.789 17.015 1.00 95.06 82 ARG A N 1
ATOM 667 C CA . ARG A 1 82 ? -10.784 4.025 18.072 1.00 95.06 82 ARG A CA 1
ATOM 668 C C . ARG A 1 82 ? -9.520 4.750 18.539 1.00 95.06 82 ARG A C 1
ATOM 670 O O . ARG A 1 82 ? -8.704 5.147 17.712 1.00 95.06 82 ARG A O 1
ATOM 677 N N . PRO A 1 83 ? -9.238 4.797 19.854 1.00 95.12 83 PRO A N 1
ATOM 678 C CA . PRO A 1 83 ? -7.973 5.337 20.356 1.00 95.12 83 PRO A CA 1
ATOM 679 C C . PRO A 1 83 ? -6.732 4.625 19.793 1.00 95.12 83 PRO A C 1
ATOM 681 O O . PRO A 1 83 ? -5.711 5.260 19.543 1.00 95.12 83 PRO A O 1
ATOM 684 N N . SER A 1 84 ? -6.823 3.311 19.549 1.00 94.44 84 SER A N 1
ATOM 685 C CA . SER A 1 84 ? -5.733 2.518 18.967 1.00 94.44 84 SER A CA 1
ATOM 686 C C . SER A 1 84 ? -5.416 2.871 17.509 1.00 94.44 84 SER A C 1
ATOM 688 O O . SER A 1 84 ? -4.367 2.470 17.018 1.00 94.44 84 SER A O 1
ATOM 690 N N . SER A 1 85 ? -6.246 3.666 16.823 1.00 97.00 85 SER A N 1
ATOM 691 C CA . SER A 1 85 ? -5.962 4.104 15.453 1.00 97.00 85 SER A CA 1
ATOM 692 C C . SER A 1 85 ? -4.880 5.191 15.373 1.00 97.00 85 SER A C 1
ATOM 694 O O . SER A 1 85 ? -4.496 5.560 14.268 1.00 97.00 85 SER A O 1
ATOM 696 N N . ALA A 1 86 ? -4.433 5.762 16.500 1.00 96.69 86 ALA A N 1
ATOM 697 C CA . ALA A 1 86 ? -3.497 6.888 16.503 1.00 96.69 86 ALA A CA 1
ATOM 698 C C . ALA A 1 86 ? -2.160 6.538 15.831 1.00 96.69 86 ALA A C 1
ATOM 700 O O . ALA A 1 86 ? -1.752 7.247 14.920 1.00 96.69 86 ALA A O 1
ATOM 701 N N . GLY A 1 87 ? -1.545 5.412 16.209 1.00 95.31 87 GLY A N 1
ATOM 702 C CA . GLY A 1 87 ? -0.308 4.947 15.571 1.00 95.31 87 GLY A CA 1
ATOM 703 C C . GLY A 1 87 ? -0.521 4.562 14.108 1.00 95.31 87 GLY A C 1
ATOM 704 O O . GLY A 1 87 ? 0.266 4.932 13.256 1.00 95.31 87 GLY A O 1
ATOM 705 N N . ILE A 1 88 ? -1.640 3.904 13.782 1.00 97.44 88 ILE A N 1
ATOM 706 C CA . ILE A 1 88 ? -1.979 3.557 12.389 1.00 97.44 88 ILE A CA 1
ATOM 707 C C . ILE A 1 88 ? -2.072 4.815 11.513 1.00 97.44 88 ILE A C 1
ATOM 709 O O . ILE A 1 88 ? -1.644 4.798 10.365 1.00 97.44 88 ILE A O 1
ATOM 713 N N . ARG A 1 89 ? -2.641 5.901 12.052 1.00 96.38 89 ARG A N 1
ATOM 714 C CA . ARG A 1 89 ? -2.766 7.179 11.348 1.00 96.38 89 ARG A CA 1
ATOM 715 C C . ARG A 1 89 ? -1.398 7.768 11.023 1.00 96.38 89 ARG A C 1
ATOM 717 O O . ARG A 1 89 ? -1.206 8.149 9.882 1.00 96.38 89 ARG A O 1
ATOM 724 N N . GLU A 1 90 ? -0.496 7.798 12.002 1.00 95.75 90 GLU A N 1
ATOM 725 C CA . GLU A 1 90 ? 0.876 8.295 11.842 1.00 95.75 90 GLU A CA 1
ATOM 726 C C . GLU A 1 90 ? 1.630 7.516 10.756 1.00 95.75 90 GLU A C 1
ATOM 728 O O . GLU A 1 90 ? 2.165 8.120 9.837 1.00 95.75 90 GLU A O 1
ATOM 733 N N . GLU A 1 91 ? 1.587 6.180 10.782 1.00 95.81 91 GLU A N 1
ATOM 734 C CA . GLU A 1 91 ? 2.267 5.372 9.757 1.00 95.81 91 GLU A CA 1
ATOM 735 C C . GLU A 1 91 ? 1.672 5.600 8.352 1.00 95.81 91 GLU A C 1
ATOM 737 O O . GLU A 1 91 ? 2.395 5.674 7.364 1.00 95.81 91 GLU A O 1
ATOM 742 N N . LEU A 1 92 ? 0.346 5.737 8.230 1.00 95.50 92 LEU A N 1
ATOM 743 C CA . LEU A 1 92 ? -0.307 5.920 6.928 1.00 95.50 92 LEU A CA 1
ATOM 744 C C . LEU A 1 92 ? -0.144 7.330 6.332 1.00 95.50 92 LEU A C 1
ATOM 746 O O . LEU A 1 92 ? -0.559 7.539 5.191 1.00 95.50 92 LEU A O 1
ATOM 750 N N . GLU A 1 93 ? 0.482 8.277 7.038 1.00 93.88 93 GLU A N 1
ATOM 751 C CA . GLU A 1 93 ? 0.912 9.551 6.442 1.00 93.88 93 GLU A CA 1
ATOM 752 C C . GLU A 1 93 ? 1.963 9.328 5.336 1.00 93.88 93 GLU A C 1
ATOM 754 O O . GLU A 1 93 ? 1.966 10.062 4.346 1.00 93.88 93 GLU A O 1
ATOM 759 N N . GLU A 1 94 ? 2.758 8.250 5.418 1.00 92.94 94 GLU A N 1
ATOM 760 C CA . GLU A 1 94 ? 3.748 7.865 4.395 1.00 92.94 94 GLU A CA 1
ATOM 761 C C . GLU A 1 94 ? 3.126 7.558 3.019 1.00 92.94 94 GLU A C 1
ATOM 763 O O . GLU A 1 94 ? 3.823 7.560 2.002 1.00 92.94 94 GLU A O 1
ATOM 768 N N . LEU A 1 95 ? 1.809 7.314 2.944 1.00 95.31 95 LEU A N 1
ATOM 769 C CA . LEU A 1 95 ? 1.133 7.051 1.669 1.00 95.31 95 LEU A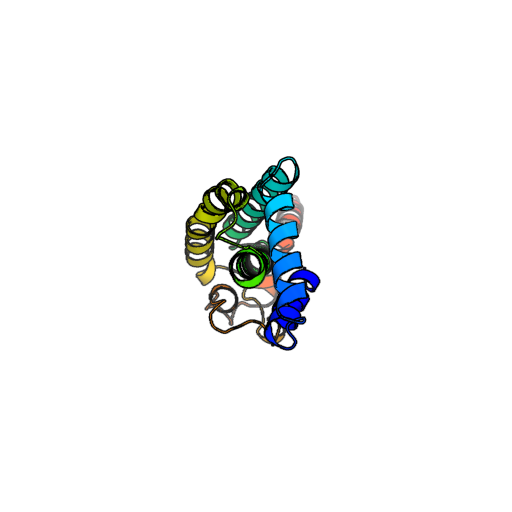 CA 1
ATOM 770 C C . LEU A 1 95 ? 1.300 8.194 0.665 1.00 95.31 95 LEU A C 1
ATOM 772 O O . LEU A 1 95 ? 1.383 7.920 -0.529 1.00 95.31 95 LEU A O 1
ATOM 776 N N . GLY A 1 96 ? 1.381 9.444 1.134 1.00 95.00 96 GLY A N 1
ATOM 777 C CA . GLY A 1 96 ? 1.614 10.593 0.258 1.00 95.00 96 GLY A CA 1
ATOM 778 C C . GLY A 1 96 ? 2.959 10.504 -0.466 1.00 95.00 96 GLY A C 1
ATOM 779 O O . GLY A 1 96 ? 3.015 10.660 -1.681 1.00 95.00 96 GLY A O 1
ATOM 780 N N . GLU A 1 97 ? 4.026 10.155 0.254 1.00 96.19 97 GLU A N 1
ATOM 781 C CA . GLU A 1 97 ? 5.369 10.004 -0.325 1.00 96.19 97 GLU A CA 1
ATOM 782 C C . GLU A 1 97 ? 5.445 8.820 -1.302 1.00 96.19 97 GLU A C 1
ATOM 784 O O . GLU A 1 97 ? 6.118 8.882 -2.337 1.00 96.19 97 GLU A O 1
ATOM 789 N N . ILE A 1 98 ? 4.731 7.730 -0.997 1.00 97.38 98 ILE A N 1
ATOM 790 C CA . ILE A 1 98 ? 4.601 6.579 -1.898 1.00 97.38 98 ILE A CA 1
ATOM 791 C C . ILE A 1 98 ? 3.874 6.994 -3.182 1.00 97.38 98 ILE A C 1
ATOM 793 O O . ILE A 1 98 ? 4.343 6.660 -4.271 1.00 97.38 98 ILE A O 1
ATOM 797 N N . ASP A 1 99 ? 2.768 7.731 -3.068 1.00 97.25 99 ASP A N 1
ATOM 798 C CA . ASP A 1 99 ? 1.982 8.205 -4.209 1.00 97.25 99 ASP A CA 1
ATOM 799 C C . ASP A 1 99 ? 2.817 9.141 -5.106 1.00 97.25 99 ASP A C 1
ATOM 801 O O . ASP A 1 99 ? 2.872 8.934 -6.320 1.00 97.25 99 ASP A O 1
ATOM 805 N N . GLU A 1 100 ? 3.565 10.082 -4.520 1.00 96.88 100 GLU A N 1
ATOM 806 C CA . GLU A 1 100 ? 4.505 10.958 -5.242 1.00 96.88 100 GLU A CA 1
ATOM 807 C C . GLU A 1 100 ? 5.618 10.168 -5.951 1.00 96.88 100 GLU A C 1
ATOM 809 O O . GLU A 1 100 ? 5.991 10.460 -7.095 1.00 96.88 100 GLU A O 1
ATOM 814 N N . THR A 1 101 ? 6.147 9.134 -5.292 1.00 96.75 101 THR A N 1
ATOM 815 C CA . THR A 1 101 ? 7.175 8.264 -5.875 1.00 96.75 101 THR A CA 1
ATOM 816 C C . THR A 1 101 ? 6.620 7.493 -7.069 1.00 96.75 101 THR A C 1
ATOM 818 O O . THR A 1 101 ? 7.260 7.462 -8.121 1.00 96.75 101 THR A O 1
ATOM 821 N N . ILE A 1 102 ? 5.427 6.901 -6.936 1.00 95.81 102 ILE A N 1
ATOM 822 C CA . ILE A 1 102 ? 4.737 6.187 -8.019 1.00 95.81 102 ILE A CA 1
ATOM 823 C C . ILE A 1 102 ? 4.489 7.126 -9.200 1.00 95.81 102 ILE A C 1
ATOM 825 O O . ILE A 1 102 ? 4.790 6.760 -10.336 1.00 95.81 102 ILE A O 1
ATOM 829 N N . GLU A 1 103 ? 3.985 8.336 -8.948 1.00 95.19 103 GLU A N 1
ATOM 830 C CA . GLU A 1 103 ? 3.745 9.331 -9.995 1.00 95.19 103 GLU A CA 1
ATOM 831 C C . GLU A 1 103 ? 5.043 9.654 -10.748 1.00 95.19 103 GLU A C 1
ATOM 833 O O . GLU A 1 103 ? 5.088 9.552 -11.976 1.00 95.19 103 GLU A O 1
ATOM 838 N N . THR A 1 104 ? 6.125 9.921 -10.012 1.00 94.75 104 THR A N 1
ATOM 839 C CA . THR A 1 104 ? 7.443 10.275 -10.562 1.00 94.75 104 THR A CA 1
ATOM 840 C C . THR A 1 104 ? 8.017 9.205 -11.492 1.00 94.75 104 THR A C 1
ATOM 842 O O . THR A 1 104 ? 8.652 9.531 -12.496 1.00 94.75 104 THR A O 1
ATOM 845 N N . VAL A 1 105 ? 7.842 7.923 -11.164 1.00 93.12 105 VAL A N 1
ATOM 846 C CA . VAL A 1 105 ? 8.410 6.816 -11.955 1.00 93.12 105 VAL A CA 1
ATOM 847 C C . VAL A 1 105 ? 7.467 6.308 -13.046 1.00 93.12 105 VAL A C 1
ATOM 849 O O . VAL A 1 105 ? 7.917 5.587 -13.935 1.00 93.12 105 VAL A O 1
ATOM 852 N N . SER A 1 106 ? 6.179 6.660 -12.994 1.00 91.00 106 SER A N 1
ATOM 853 C CA . SER A 1 106 ? 5.130 6.049 -13.819 1.00 91.00 106 SER A CA 1
ATOM 854 C C . SER A 1 106 ? 5.342 6.203 -15.327 1.00 91.00 106 SER A C 1
ATOM 856 O O . SER A 1 106 ? 5.165 5.234 -16.063 1.00 91.00 106 SER A O 1
ATOM 858 N N . ASP A 1 107 ? 5.794 7.368 -15.800 1.00 86.62 107 ASP A N 1
ATOM 859 C CA . ASP A 1 107 ? 6.036 7.624 -17.230 1.00 86.62 107 ASP A CA 1
ATOM 860 C C . ASP A 1 107 ? 7.129 6.713 -17.824 1.00 86.62 107 ASP A C 1
ATOM 862 O O . ASP A 1 107 ? 7.157 6.448 -19.031 1.00 86.62 107 ASP A O 1
ATOM 866 N N . GLU A 1 108 ? 8.031 6.221 -16.976 1.00 86.62 108 GLU A N 1
ATOM 867 C CA . GLU A 1 108 ? 9.132 5.339 -17.347 1.00 86.62 108 GLU A CA 1
ATOM 868 C C . GLU A 1 108 ? 8.907 3.889 -16.917 1.00 86.62 108 GLU A C 1
ATOM 870 O O . GLU A 1 108 ? 9.692 3.032 -17.310 1.00 86.62 108 GLU A O 1
ATOM 875 N N . ALA A 1 109 ? 7.885 3.590 -16.123 1.00 88.88 109 ALA A N 1
ATOM 876 C CA . ALA A 1 109 ? 7.640 2.243 -15.638 1.00 88.88 109 ALA A CA 1
ATOM 877 C C . ALA A 1 109 ? 7.301 1.283 -16.790 1.00 88.88 109 ALA A C 1
ATOM 879 O O . ALA A 1 109 ? 6.658 1.691 -17.767 1.00 88.88 109 ALA A O 1
ATOM 880 N N . PRO A 1 110 ? 7.684 -0.005 -16.700 1.00 85.81 110 PRO A N 1
ATOM 881 C CA . PRO A 1 110 ? 7.084 -1.023 -17.546 1.00 85.81 110 PRO A CA 1
ATOM 882 C C . PRO A 1 110 ? 5.561 -0.963 -17.376 1.00 85.81 110 PRO A C 1
ATOM 884 O O . PRO A 1 110 ? 5.083 -1.033 -16.240 1.00 85.81 110 PRO A O 1
ATOM 887 N N . PRO A 1 111 ? 4.790 -0.798 -18.463 1.00 80.12 111 PRO A N 1
ATOM 888 C CA . PRO A 1 111 ? 3.347 -0.706 -18.347 1.00 80.12 111 PRO A CA 1
ATOM 889 C C . PRO A 1 111 ? 2.793 -2.004 -17.757 1.00 80.12 111 PRO A C 1
ATOM 891 O O . PRO A 1 111 ? 3.194 -3.107 -18.148 1.00 80.12 111 PRO A O 1
ATOM 894 N N . VAL A 1 112 ? 1.855 -1.860 -16.824 1.00 81.25 112 VAL A N 1
ATOM 895 C CA . VAL A 1 112 ? 0.967 -2.957 -16.439 1.00 81.25 112 VAL A CA 1
ATOM 896 C C . VAL A 1 112 ? -0.031 -3.109 -17.581 1.00 81.25 112 VAL A C 1
ATOM 898 O O . VAL A 1 112 ? -0.690 -2.132 -17.944 1.00 81.25 112 VAL A O 1
ATOM 901 N N . ALA A 1 113 ? -0.094 -4.293 -18.192 1.00 77.62 113 ALA A N 1
ATOM 902 C CA . ALA A 1 113 ? -1.030 -4.523 -19.284 1.00 77.62 113 ALA A CA 1
ATOM 903 C C . ALA A 1 113 ? -2.465 -4.420 -18.752 1.00 77.62 113 ALA A C 1
ATOM 905 O O . ALA A 1 113 ? -2.737 -4.819 -17.624 1.00 77.62 113 ALA A O 1
ATOM 906 N N . GLU A 1 114 ? -3.395 -3.897 -19.550 1.00 79.88 114 GLU A N 1
ATOM 907 C CA . GLU A 1 114 ? -4.779 -3.687 -19.099 1.00 79.88 114 GLU A CA 1
ATOM 908 C C . GLU A 1 114 ? -5.463 -4.998 -18.668 1.00 79.88 114 GLU A C 1
ATOM 910 O O . GLU A 1 114 ? -6.255 -5.007 -17.732 1.00 79.88 114 GLU A O 1
ATOM 915 N N . GLU A 1 115 ? -5.087 -6.116 -19.292 1.00 80.62 115 GLU A N 1
ATOM 916 C CA . GLU A 1 115 ? -5.488 -7.481 -18.920 1.00 80.62 115 GLU A CA 1
ATOM 917 C C . GLU A 1 115 ? -4.927 -7.966 -17.573 1.00 80.62 115 GLU A C 1
ATOM 919 O O . GLU A 1 115 ? -5.547 -8.815 -16.931 1.00 80.62 115 GLU A O 1
ATOM 924 N N . ASP A 1 116 ? -3.799 -7.403 -17.132 1.00 79.31 116 ASP A N 1
ATOM 925 C CA . ASP A 1 116 ? -3.176 -7.681 -15.835 1.00 79.31 116 ASP A CA 1
ATOM 926 C C . ASP A 1 116 ? -3.759 -6.776 -14.726 1.00 79.31 116 ASP A C 1
ATOM 928 O O . ASP A 1 116 ? -3.616 -7.075 -13.538 1.00 79.31 116 ASP A O 1
ATOM 932 N N . ILE A 1 117 ? -4.447 -5.678 -15.085 1.00 84.31 117 ILE A N 1
ATOM 933 C CA . ILE A 1 117 ? -5.152 -4.827 -14.120 1.00 84.31 117 ILE A CA 1
ATOM 934 C C . ILE A 1 117 ? -6.416 -5.565 -13.659 1.00 84.31 117 ILE A C 1
ATOM 936 O O . ILE A 1 117 ? -7.304 -5.851 -14.467 1.00 84.31 117 ILE A O 1
ATOM 940 N N . PRO A 1 118 ? -6.581 -5.834 -12.355 1.00 80.38 118 PRO A N 1
ATOM 941 C CA . PRO A 1 118 ? -7.754 -6.555 -11.889 1.00 80.38 118 PRO A CA 1
ATOM 942 C C . PRO A 1 118 ? -9.039 -5.756 -12.145 1.00 80.38 118 PRO A C 1
ATOM 944 O O . PRO A 1 118 ? -9.171 -4.613 -11.708 1.00 80.38 118 PRO A O 1
ATOM 947 N N . GLY A 1 119 ? -10.028 -6.373 -12.799 1.00 79.06 119 GLY A N 1
ATOM 948 C CA . GLY A 1 119 ? -11.247 -5.685 -13.257 1.00 79.06 119 GLY A CA 1
ATOM 949 C C . GLY A 1 119 ? -12.149 -5.098 -12.159 1.00 79.06 119 GLY A C 1
ATOM 950 O O . GLY A 1 119 ? -13.067 -4.343 -12.464 1.00 79.06 119 GLY A O 1
ATOM 951 N N . TRP A 1 120 ? -11.905 -5.425 -10.888 1.00 74.69 120 TRP A N 1
ATOM 952 C CA . TRP A 1 120 ? -12.616 -4.863 -9.733 1.00 74.69 120 TRP A CA 1
ATOM 953 C C . TRP A 1 120 ? -11.928 -3.616 -9.148 1.00 74.69 120 TRP A C 1
ATOM 955 O O . TRP A 1 120 ? -12.501 -2.967 -8.270 1.00 74.69 120 TRP A O 1
ATOM 965 N N . VAL A 1 121 ? -10.704 -3.284 -9.580 1.00 78.81 121 VAL A N 1
ATOM 966 C CA . VAL A 1 121 ? -9.960 -2.123 -9.076 1.00 78.81 121 VAL A CA 1
ATOM 967 C C . VAL A 1 121 ? -10.690 -0.834 -9.471 1.00 78.81 121 VAL A C 1
ATOM 969 O O . VAL A 1 121 ? -10.851 -0.573 -10.670 1.00 78.81 121 VAL A O 1
ATOM 972 N N . PRO A 1 122 ? -11.087 0.011 -8.498 1.00 79.69 122 PRO A N 1
ATOM 973 C CA . PRO A 1 122 ? -11.751 1.274 -8.789 1.00 79.69 122 PRO A CA 1
ATOM 974 C C . PRO A 1 122 ? -10.904 2.198 -9.668 1.00 79.69 122 PRO A C 1
ATOM 976 O O . PRO A 1 122 ? -9.672 2.177 -9.632 1.00 79.69 122 PRO A O 1
ATOM 979 N N . GLU A 1 123 ? -11.558 3.093 -10.404 1.00 81.25 123 GLU A N 1
ATOM 980 C CA . GLU A 1 123 ? -10.863 4.144 -11.160 1.00 81.25 123 GLU A CA 1
ATOM 981 C C . GLU A 1 123 ? -10.062 5.090 -10.253 1.00 81.25 123 GLU A C 1
ATOM 983 O O . GLU A 1 123 ? -9.046 5.633 -10.678 1.00 81.25 123 GLU A O 1
ATOM 988 N N . THR A 1 124 ? -10.466 5.231 -8.984 1.00 83.81 124 THR A N 1
ATOM 989 C CA . THR A 1 124 ? -9.751 6.036 -7.982 1.00 83.81 124 THR A CA 1
ATOM 990 C C . THR A 1 124 ? -8.359 5.496 -7.656 1.00 83.81 124 THR A C 1
ATOM 992 O O . THR A 1 124 ? -7.513 6.259 -7.195 1.00 83.81 124 THR A O 1
ATOM 995 N N . HIS A 1 125 ? -8.078 4.219 -7.939 1.00 90.25 125 HIS A N 1
ATOM 996 C CA . HIS A 1 125 ? -6.744 3.627 -7.819 1.00 90.25 125 HIS A CA 1
ATOM 997 C C . HIS A 1 125 ? -5.929 3.958 -9.079 1.00 90.25 125 HIS A C 1
ATOM 999 O O . HIS A 1 125 ? -5.562 3.086 -9.873 1.00 90.25 125 HIS A O 1
ATOM 1005 N N . TRP A 1 126 ? -5.710 5.256 -9.290 1.00 91.75 126 TRP A N 1
ATOM 1006 C CA . TRP A 1 126 ? -5.124 5.831 -10.501 1.00 91.75 126 TRP A CA 1
ATOM 1007 C C . TRP A 1 126 ? -3.745 5.246 -10.832 1.00 91.75 126 TRP A C 1
ATOM 1009 O O . TRP A 1 126 ? -3.400 5.139 -12.008 1.00 91.75 126 TRP A O 1
ATOM 1019 N N . TRP A 1 127 ? -2.990 4.807 -9.819 1.00 92.94 127 TRP A N 1
ATOM 1020 C CA . TRP A 1 127 ? -1.635 4.266 -9.957 1.00 92.94 127 TRP A CA 1
ATOM 1021 C C . TRP A 1 127 ? -1.542 3.081 -10.928 1.00 92.94 127 TRP A C 1
ATOM 1023 O O . TRP A 1 127 ? -0.561 2.972 -11.657 1.00 92.94 127 TRP A O 1
ATOM 1033 N N . TRP A 1 128 ? -2.586 2.252 -11.035 1.00 91.56 128 TRP A N 1
ATOM 1034 C CA . TRP A 1 128 ? -2.640 1.143 -11.999 1.00 91.56 128 TRP A CA 1
ATOM 1035 C C . TRP A 1 128 ? -2.599 1.593 -13.459 1.00 91.56 128 TRP A C 1
ATOM 1037 O O . TRP A 1 128 ? -2.134 0.861 -14.326 1.00 91.56 128 TRP A O 1
ATOM 1047 N N . ARG A 1 129 ? -3.105 2.797 -13.729 1.00 88.75 129 ARG A N 1
ATOM 1048 C CA . ARG A 1 129 ? -3.230 3.380 -15.071 1.00 88.75 129 ARG A CA 1
ATOM 1049 C C . ARG A 1 129 ? -2.266 4.550 -15.271 1.00 88.75 129 ARG A C 1
ATOM 1051 O O . ARG A 1 129 ? -2.357 5.255 -16.272 1.00 88.75 129 ARG A O 1
ATOM 1058 N N . ALA A 1 130 ? -1.358 4.770 -14.319 1.00 89.19 130 ALA A N 1
ATOM 1059 C CA . ALA A 1 130 ? -0.391 5.855 -14.376 1.00 89.19 130 ALA A CA 1
ATOM 1060 C C . ALA A 1 130 ? 0.650 5.677 -15.497 1.00 89.19 130 ALA A C 1
ATOM 1062 O O . ALA A 1 130 ? 0.949 6.676 -16.153 1.00 89.19 130 ALA A O 1
ATOM 1063 N N . PRO A 1 131 ? 1.169 4.464 -15.801 1.00 84.75 131 PRO A N 1
ATOM 1064 C CA . PRO A 1 131 ? 2.103 4.297 -16.910 1.00 84.75 131 PRO A CA 1
ATOM 1065 C C . PRO A 1 131 ? 1.449 4.589 -18.262 1.00 84.75 131 PRO A C 1
ATOM 1067 O O . PRO A 1 131 ? 0.598 3.841 -18.747 1.00 84.75 131 PRO A O 1
ATOM 1070 N N . LYS A 1 132 ? 1.870 5.680 -18.908 1.00 77.75 132 LYS A N 1
ATOM 1071 C CA . LYS A 1 132 ? 1.315 6.119 -20.202 1.00 77.75 132 LYS A CA 1
ATOM 1072 C C . LYS A 1 132 ? 1.998 5.468 -21.404 1.00 77.75 132 LYS A C 1
ATOM 1074 O O . LYS A 1 132 ? 1.421 5.431 -22.489 1.00 77.75 132 LYS A O 1
ATOM 1079 N N . ARG A 1 133 ? 3.218 4.937 -21.241 1.00 77.62 133 ARG A N 1
ATOM 1080 C CA . ARG A 1 133 ? 3.985 4.279 -22.317 1.00 77.62 133 ARG A CA 1
ATOM 1081 C C . ARG A 1 133 ? 3.543 2.829 -22.526 1.00 77.62 133 ARG A C 1
ATOM 1083 O O . ARG A 1 133 ? 4.320 1.899 -22.343 1.00 77.62 133 ARG A O 1
ATOM 1090 N N . GLN A 1 134 ? 2.301 2.654 -22.968 1.00 71.81 134 GLN A N 1
ATOM 1091 C CA . GLN A 1 134 ? 1.724 1.342 -23.291 1.00 71.81 134 GLN A CA 1
ATOM 1092 C C . GLN A 1 134 ? 2.367 0.686 -24.531 1.00 71.81 134 GLN A C 1
ATOM 1094 O O . GLN A 1 134 ? 2.278 -0.520 -24.718 1.00 71.81 134 GLN A O 1
ATOM 1099 N N . GLU A 1 135 ? 3.072 1.463 -25.359 1.00 76.25 135 GLU A N 1
ATOM 1100 C CA . GLU A 1 135 ? 3.738 0.989 -26.584 1.00 76.25 135 GLU A CA 1
ATOM 1101 C C . GLU A 1 135 ? 5.155 0.425 -26.351 1.00 76.25 135 GLU A C 1
ATOM 1103 O O . GLU A 1 135 ? 5.908 0.219 -27.305 1.00 76.25 135 GLU A O 1
ATOM 1108 N N . MET A 1 136 ? 5.561 0.200 -25.094 1.00 82.69 136 MET A N 1
ATOM 1109 C CA . MET A 1 136 ? 6.867 -0.391 -24.784 1.00 82.69 136 MET A CA 1
ATOM 1110 C C . MET A 1 136 ? 7.005 -1.762 -25.460 1.00 82.69 136 MET A C 1
ATOM 1112 O O . MET A 1 136 ? 6.132 -2.623 -25.336 1.00 82.69 136 MET A O 1
ATOM 1116 N N . SER A 1 137 ? 8.115 -1.981 -26.174 1.00 84.19 137 SER A N 1
ATOM 1117 C CA . SER A 1 137 ? 8.345 -3.270 -26.830 1.00 84.19 137 SER A CA 1
ATOM 1118 C C . SER A 1 137 ? 8.443 -4.394 -25.795 1.00 84.19 137 SER A C 1
ATOM 1120 O O . SER A 1 137 ? 8.919 -4.184 -24.677 1.00 84.19 137 SER A O 1
ATOM 1122 N N . ARG A 1 138 ? 8.034 -5.611 -26.170 1.00 83.44 138 ARG A N 1
ATOM 1123 C CA . ARG A 1 138 ? 8.138 -6.780 -25.284 1.00 83.44 138 ARG A CA 1
ATOM 1124 C C . ARG A 1 138 ? 9.574 -7.010 -24.798 1.00 83.44 138 ARG A C 1
ATOM 1126 O O . ARG A 1 138 ? 9.766 -7.316 -23.629 1.00 83.44 138 ARG A O 1
ATOM 1133 N N . GLU A 1 139 ? 10.556 -6.822 -25.676 1.00 84.31 139 GLU A N 1
ATOM 1134 C CA . GLU A 1 139 ? 11.978 -6.958 -25.348 1.00 84.31 139 GLU A CA 1
ATOM 1135 C C . GLU A 1 139 ? 12.435 -5.896 -24.336 1.00 84.31 139 GLU A C 1
ATOM 1137 O O . GLU A 1 139 ? 13.093 -6.233 -23.357 1.00 84.31 139 GLU A O 1
ATOM 1142 N N . GLU A 1 140 ? 12.038 -4.627 -24.512 1.00 84.81 140 GLU A N 1
ATOM 1143 C CA . GLU A 1 140 ? 12.337 -3.559 -23.544 1.00 84.81 140 GLU A CA 1
ATOM 1144 C C . GLU A 1 140 ? 11.667 -3.825 -22.186 1.00 84.81 140 GLU A C 1
ATOM 1146 O O . GLU A 1 140 ? 12.305 -3.659 -21.144 1.00 84.81 140 GLU A O 1
ATOM 1151 N N . ARG A 1 141 ? 10.409 -4.289 -22.187 1.00 83.56 141 ARG A N 1
ATOM 1152 C CA . ARG A 1 141 ? 9.682 -4.677 -20.968 1.00 83.56 141 ARG A CA 1
ATOM 1153 C C . ARG A 1 141 ? 10.404 -5.815 -20.245 1.00 83.56 141 ARG A C 1
ATOM 1155 O O . ARG A 1 141 ? 10.697 -5.686 -19.061 1.00 83.56 141 ARG A O 1
ATOM 1162 N N . GLU A 1 142 ? 10.733 -6.899 -20.947 1.00 86.44 142 GLU A N 1
ATOM 1163 C CA . GLU A 1 142 ? 11.459 -8.043 -20.378 1.00 86.44 142 GLU A CA 1
ATOM 1164 C C . GLU A 1 142 ? 12.842 -7.632 -19.853 1.00 86.44 142 GLU A C 1
ATOM 1166 O O . GLU A 1 142 ? 13.220 -8.049 -18.760 1.00 86.44 142 GLU A O 1
ATOM 1171 N N . ARG A 1 143 ? 13.570 -6.759 -20.563 1.00 86.69 143 ARG A N 1
ATOM 1172 C CA . ARG A 1 143 ? 14.861 -6.232 -20.094 1.00 86.69 143 ARG A CA 1
ATOM 1173 C C . ARG A 1 143 ? 14.760 -5.470 -18.781 1.00 86.69 143 ARG A C 1
ATOM 1175 O O . ARG A 1 143 ? 15.628 -5.627 -17.935 1.00 86.69 143 ARG A O 1
ATOM 1182 N N . ARG A 1 144 ? 13.711 -4.673 -18.580 1.00 86.56 144 ARG A N 1
ATOM 1183 C CA . ARG A 1 144 ? 13.505 -3.931 -17.323 1.00 86.56 144 ARG A CA 1
ATOM 1184 C C . ARG A 1 144 ? 13.076 -4.840 -16.175 1.00 86.56 144 ARG A C 1
ATOM 1186 O O . ARG A 1 144 ? 13.572 -4.690 -15.061 1.00 86.56 144 ARG A O 1
ATOM 1193 N N . LEU A 1 145 ? 12.181 -5.789 -16.452 1.00 86.44 145 LEU A N 1
ATOM 1194 C CA . LEU A 1 145 ? 11.692 -6.741 -15.451 1.00 86.44 145 LEU A CA 1
ATOM 1195 C C . LEU A 1 145 ? 12.788 -7.711 -14.993 1.00 86.44 145 LEU A C 1
ATOM 1197 O O . LEU A 1 145 ? 12.853 -8.059 -13.820 1.00 86.44 145 LEU A O 1
ATOM 1201 N N . TYR A 1 146 ? 13.673 -8.116 -15.903 1.00 87.94 146 TYR A N 1
ATOM 1202 C CA . TYR A 1 146 ? 14.752 -9.067 -15.632 1.00 87.94 146 TYR A CA 1
ATOM 1203 C C . TYR A 1 146 ? 16.138 -8.416 -15.718 1.00 87.94 146 TYR A C 1
ATOM 1205 O O . TYR A 1 146 ? 17.096 -9.080 -16.112 1.00 87.94 146 TYR A O 1
ATOM 1213 N N . HIS A 1 147 ? 16.246 -7.128 -15.372 1.00 86.25 147 HIS A N 1
ATOM 1214 C CA . HIS A 1 147 ? 17.465 -6.333 -15.569 1.00 86.25 147 HIS A CA 1
ATOM 1215 C C . HIS A 1 147 ? 18.716 -7.001 -14.984 1.00 86.25 147 HIS A C 1
ATOM 1217 O O . HIS A 1 147 ? 19.703 -7.136 -15.693 1.00 86.25 147 HIS A O 1
ATOM 1223 N N . GLU A 1 148 ? 18.636 -7.558 -13.771 1.00 86.00 148 GLU A N 1
ATOM 1224 C CA . GLU A 1 148 ? 19.753 -8.277 -13.139 1.00 86.00 148 GLU A CA 1
ATOM 1225 C C . GLU A 1 148 ? 20.261 -9.451 -13.995 1.00 86.00 148 GLU A C 1
ATOM 1227 O O . GLU A 1 148 ? 21.461 -9.701 -14.079 1.00 86.00 148 GLU A O 1
ATOM 1232 N N . ALA A 1 149 ? 19.358 -10.182 -14.656 1.00 84.25 149 ALA A N 1
ATOM 1233 C CA . ALA A 1 149 ? 19.735 -11.295 -15.522 1.00 84.25 149 ALA A CA 1
ATOM 1234 C C . ALA A 1 149 ? 20.362 -10.805 -16.834 1.00 84.25 149 ALA A C 1
ATOM 1236 O O . ALA A 1 149 ? 21.314 -11.415 -17.320 1.00 84.25 149 ALA A O 1
ATOM 1237 N N . TYR A 1 150 ? 19.849 -9.709 -17.400 1.00 84.62 150 TYR A N 1
ATOM 1238 C CA . TYR A 1 150 ? 20.403 -9.107 -18.612 1.00 84.62 150 TYR A CA 1
ATOM 1239 C C . TYR A 1 150 ? 21.773 -8.468 -18.371 1.00 84.62 150 TYR A C 1
ATOM 1241 O O . TYR A 1 150 ? 22.663 -8.680 -19.190 1.00 84.62 150 TYR A O 1
ATOM 1249 N N . ASP A 1 151 ? 21.983 -7.805 -17.233 1.00 86.50 151 ASP A N 1
ATOM 1250 C CA . ASP A 1 151 ? 23.283 -7.242 -16.847 1.00 86.50 151 ASP A CA 1
ATOM 1251 C C . ASP A 1 151 ? 24.358 -8.342 -16.790 1.00 86.50 151 ASP A C 1
ATOM 1253 O O . ASP A 1 151 ? 25.439 -8.208 -17.365 1.00 86.50 151 ASP A O 1
ATOM 1257 N N . VAL A 1 152 ? 24.035 -9.494 -16.186 1.00 87.69 152 VAL A N 1
ATOM 1258 C CA . VAL A 1 152 ? 24.941 -10.655 -16.145 1.00 87.69 152 VAL A CA 1
ATOM 1259 C C . VAL A 1 152 ? 25.229 -11.203 -17.546 1.00 87.69 152 VAL A C 1
ATOM 1261 O O . VAL A 1 152 ? 26.365 -11.581 -17.839 1.00 87.69 152 VAL A O 1
ATOM 1264 N N . LEU A 1 153 ? 24.221 -11.275 -18.419 1.00 86.62 153 LEU A N 1
ATOM 1265 C CA . LEU A 1 153 ? 24.389 -11.767 -19.789 1.00 86.62 153 LEU A CA 1
ATOM 1266 C C . LEU A 1 153 ? 25.264 -10.833 -20.635 1.00 86.62 153 LEU A C 1
ATOM 1268 O O . LEU A 1 153 ? 26.130 -11.318 -21.369 1.00 86.62 153 LEU A O 1
ATOM 1272 N N . ASP A 1 154 ? 25.074 -9.521 -20.503 1.00 87.19 154 ASP A N 1
ATOM 1273 C CA . ASP A 1 154 ? 25.837 -8.506 -21.229 1.00 87.19 154 ASP A CA 1
ATOM 1274 C C . ASP A 1 154 ? 27.312 -8.512 -20.769 1.00 87.19 154 ASP A C 1
ATOM 1276 O O . ASP A 1 154 ? 28.219 -8.595 -21.603 1.00 87.19 154 ASP A O 1
ATOM 1280 N N . GLU A 1 155 ? 27.580 -8.615 -19.459 1.00 87.81 155 GLU A N 1
ATOM 1281 C CA . GLU A 1 155 ? 28.944 -8.789 -18.929 1.00 87.81 155 GLU A CA 1
ATOM 1282 C C . GLU A 1 155 ? 29.659 -10.042 -19.467 1.00 87.81 155 GLU A C 1
ATOM 1284 O O . GLU A 1 155 ? 30.887 -10.068 -19.610 1.00 87.81 155 GLU A O 1
ATOM 1289 N N . TRP A 1 156 ? 28.917 -11.127 -19.698 1.00 82.50 156 TRP A N 1
ATOM 1290 C CA . TRP A 1 156 ? 29.472 -12.367 -20.243 1.00 82.50 156 TRP A CA 1
ATOM 1291 C C . TRP A 1 156 ? 29.761 -12.254 -21.740 1.00 82.50 156 TRP A C 1
ATOM 1293 O O . TRP A 1 156 ? 30.733 -12.847 -22.215 1.00 82.50 156 TRP A O 1
ATOM 1303 N N . ALA A 1 157 ? 28.942 -11.503 -22.477 1.00 82.06 157 ALA A N 1
ATOM 1304 C CA . ALA A 1 157 ? 29.130 -11.262 -23.901 1.00 82.06 157 ALA A CA 1
ATOM 1305 C C . ALA A 1 157 ? 30.352 -10.371 -24.182 1.00 82.06 157 ALA A C 1
ATOM 1307 O O . ALA A 1 157 ? 31.094 -10.652 -25.119 1.00 82.06 157 ALA A O 1
ATOM 1308 N N . GLU A 1 158 ? 30.611 -9.359 -23.348 1.00 81.75 158 GLU A N 1
ATOM 1309 C CA . GLU A 1 158 ? 31.769 -8.456 -23.480 1.00 81.75 158 GLU A CA 1
ATOM 1310 C C . GLU A 1 158 ? 33.120 -9.125 -23.176 1.00 81.75 158 GLU A C 1
ATOM 1312 O O . GLU A 1 158 ? 34.171 -8.665 -23.622 1.00 81.75 158 GLU A O 1
ATOM 1317 N N . LYS A 1 159 ? 33.113 -10.229 -22.420 1.00 75.25 159 LYS A N 1
ATOM 1318 C CA . LYS A 1 159 ? 34.317 -11.000 -22.058 1.00 75.25 159 LYS A CA 1
ATOM 1319 C C . LYS A 1 159 ? 34.742 -12.018 -23.127 1.00 75.25 159 LYS A C 1
ATOM 1321 O O . LYS A 1 159 ? 35.666 -12.796 -22.872 1.00 75.25 159 LYS A O 1
ATOM 1326 N N . ARG A 1 160 ? 34.075 -12.053 -24.282 1.00 54.72 160 ARG A N 1
ATOM 1327 C CA . ARG A 1 160 ? 34.247 -13.068 -25.330 1.00 54.72 160 ARG A CA 1
ATOM 1328 C C . ARG A 1 160 ? 34.795 -12.481 -26.625 1.00 54.72 160 ARG A C 1
ATOM 1330 O O . ARG A 1 160 ? 35.594 -13.201 -27.264 1.00 54.72 160 ARG A O 1
#